Protein AF-A0A1W9MRU6-F1 (afdb_monomer_lite)

Foldseek 3D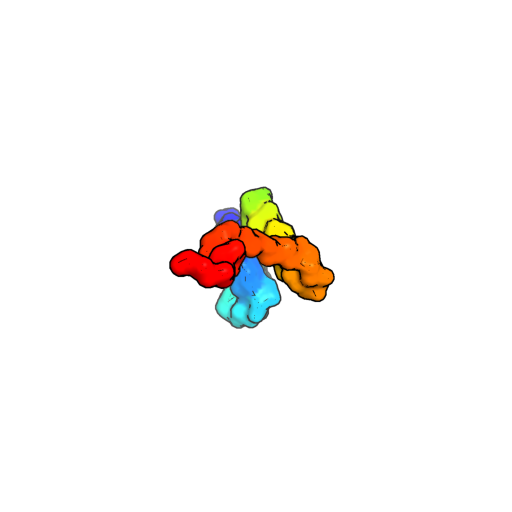i:
DDEDALVLVVCCVVCVPVSVVVVVPDDPVVYHYDVVSVVVVVVVVVVVVCVVVVVPPPPPDPVPPDDDD

Structure (mmCIF, N/CA/C/O backbone):
data_AF-A0A1W9MRU6-F1
#
_entry.id   AF-A0A1W9MRU6-F1
#
loop_
_atom_site.group_PDB
_atom_site.id
_atom_site.type_symbol
_atom_site.label_atom_id
_atom_site.label_alt_id
_atom_site.label_comp_id
_atom_site.label_asym_id
_atom_site.label_entity_id
_atom_site.label_seq_id
_atom_site.pdbx_PDB_ins_code
_atom_site.Cartn_x
_atom_site.Cartn_y
_atom_site.Cartn_z
_atom_site.occupancy
_atom_site.B_iso_or_equiv
_atom_site.auth_seq_id
_atom_site.auth_comp_id
_atom_site.auth_asym_id
_atom_site.auth_atom_id
_atom_site.pdbx_PDB_model_num
ATOM 1 N N . MET A 1 1 ? -13.629 4.301 13.053 1.00 85.69 1 MET A N 1
ATOM 2 C CA . MET A 1 1 ? -13.300 3.904 11.673 1.00 85.69 1 MET A CA 1
ATOM 3 C C . MET A 1 1 ? -12.059 4.680 11.292 1.00 85.69 1 MET A C 1
ATOM 5 O O . MET A 1 1 ? -12.002 5.854 11.633 1.00 85.69 1 MET A O 1
ATOM 9 N N . PHE A 1 2 ? -11.078 4.035 10.673 1.00 95.19 2 PHE A N 1
ATOM 10 C CA . PHE A 1 2 ? -9.855 4.656 10.182 1.00 95.19 2 PHE A CA 1
ATOM 11 C C . PHE A 1 2 ? -9.847 4.588 8.662 1.00 95.19 2 PHE A C 1
ATOM 13 O O . PHE A 1 2 ? -10.148 3.540 8.089 1.00 95.19 2 PHE A O 1
ATOM 20 N N . ILE A 1 3 ? -9.505 5.704 8.031 1.00 95.75 3 ILE A N 1
ATOM 21 C CA . ILE A 1 3 ? -9.286 5.779 6.592 1.00 95.75 3 ILE A CA 1
ATOM 22 C C . ILE 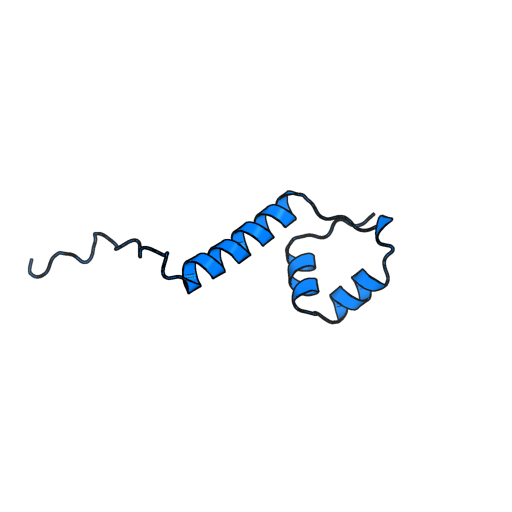A 1 3 ? -7.777 5.850 6.405 1.00 95.75 3 ILE A C 1
ATOM 24 O O . ILE A 1 3 ? -7.134 6.764 6.919 1.00 95.75 3 ILE A O 1
ATOM 28 N N . LEU A 1 4 ? -7.211 4.845 5.748 1.00 95.75 4 LEU A N 1
ATOM 29 C CA . LEU A 1 4 ? -5.789 4.798 5.454 1.00 95.75 4 LEU A CA 1
ATOM 30 C C . LEU A 1 4 ? -5.515 5.636 4.208 1.00 95.75 4 LEU A C 1
ATOM 32 O O . LEU A 1 4 ? -6.156 5.454 3.173 1.00 95.75 4 LEU A O 1
ATOM 36 N N . ASP A 1 5 ? -4.549 6.534 4.340 1.00 93.81 5 ASP A N 1
ATOM 37 C CA . ASP A 1 5 ? -4.011 7.322 3.237 1.00 93.81 5 ASP A CA 1
ATOM 38 C C . ASP A 1 5 ? -2.983 6.515 2.417 1.00 93.81 5 ASP A C 1
ATOM 40 O O . ASP A 1 5 ? -2.552 5.422 2.809 1.00 93.81 5 ASP A O 1
ATOM 44 N N . THR A 1 6 ? -2.555 7.062 1.287 1.00 93.62 6 THR A N 1
ATOM 45 C CA . THR A 1 6 ? -1.661 6.429 0.314 1.00 93.62 6 THR A CA 1
ATOM 46 C C . THR A 1 6 ? -0.315 6.030 0.909 1.00 93.62 6 THR A C 1
ATOM 48 O O . THR A 1 6 ? 0.186 4.944 0.596 1.00 93.62 6 THR A O 1
ATOM 51 N N . ASP A 1 7 ? 0.235 6.813 1.837 1.00 93.12 7 ASP A N 1
ATOM 52 C CA . ASP A 1 7 ? 1.471 6.454 2.542 1.00 93.12 7 ASP A CA 1
ATOM 53 C C . ASP A 1 7 ? 1.290 5.231 3.444 1.00 93.12 7 ASP A C 1
ATOM 55 O O . ASP A 1 7 ? 2.141 4.341 3.456 1.00 93.12 7 ASP A O 1
ATOM 59 N N . HIS A 1 8 ? 0.160 5.115 4.146 1.00 95.88 8 HIS A N 1
ATOM 60 C CA . HIS A 1 8 ? -0.121 3.951 4.990 1.00 95.88 8 HIS A CA 1
ATOM 61 C C . HIS A 1 8 ? -0.267 2.682 4.155 1.00 95.88 8 HIS A C 1
ATOM 63 O O . HIS A 1 8 ? 0.289 1.643 4.511 1.00 95.88 8 HIS A O 1
ATOM 69 N N . VAL A 1 9 ? -0.967 2.766 3.022 1.00 95.88 9 VAL A N 1
ATOM 70 C CA . VAL A 1 9 ? -1.091 1.644 2.084 1.00 95.88 9 VAL A CA 1
ATOM 71 C C . VAL A 1 9 ? 0.279 1.263 1.522 1.00 95.88 9 VAL A C 1
ATOM 73 O O . VAL A 1 9 ? 0.629 0.083 1.502 1.00 95.88 9 VAL A O 1
ATOM 76 N N . SER A 1 10 ? 1.088 2.249 1.135 1.00 95.75 10 SER A N 1
ATOM 77 C CA . SER A 1 10 ? 2.433 2.025 0.594 1.00 95.75 10 SER A CA 1
ATOM 78 C C . SER A 1 10 ? 3.372 1.392 1.624 1.00 95.75 10 SER A C 1
ATOM 80 O O . SER A 1 10 ? 4.087 0.439 1.315 1.00 95.75 10 SER A O 1
ATOM 82 N N . LEU A 1 11 ? 3.361 1.87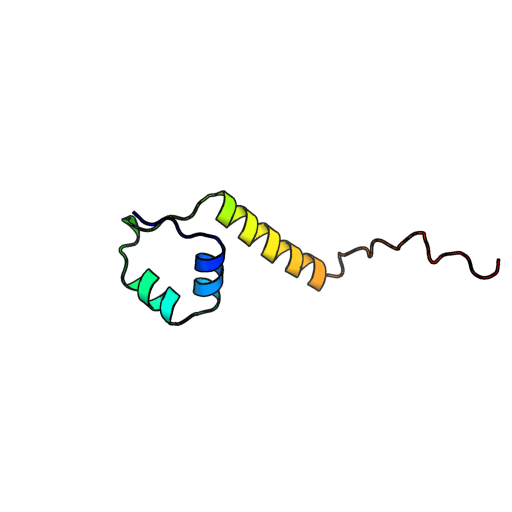9 2.866 1.00 97.44 11 LEU A N 1
ATOM 83 C CA . LEU A 1 11 ? 4.153 1.329 3.967 1.00 97.44 11 LEU A CA 1
ATOM 84 C C . LEU A 1 11 ? 3.705 -0.084 4.341 1.00 97.44 11 LEU A C 1
ATOM 86 O O . LEU A 1 11 ? 4.551 -0.944 4.588 1.00 97.44 11 LEU A O 1
ATOM 90 N N . PHE A 1 12 ? 2.396 -0.340 4.344 1.00 96.38 12 PHE A N 1
ATOM 91 C CA . PHE A 1 12 ? 1.845 -1.671 4.572 1.00 96.38 12 PHE A CA 1
ATOM 92 C C . PHE A 1 12 ? 2.317 -2.662 3.499 1.00 96.38 12 PHE A C 1
ATOM 94 O O . PHE A 1 12 ? 2.860 -3.712 3.831 1.00 96.38 12 PHE A O 1
ATOM 101 N N . GLN A 1 13 ? 2.207 -2.304 2.215 1.00 94.88 13 GLN A N 1
ATOM 102 C CA . GLN A 1 13 ? 2.670 -3.138 1.095 1.00 94.88 13 GLN A CA 1
ATOM 103 C C . GLN A 1 13 ? 4.186 -3.394 1.109 1.00 94.88 13 GLN A C 1
ATOM 105 O O . GLN A 1 13 ? 4.643 -4.422 0.615 1.00 94.88 13 GLN A O 1
ATOM 110 N N . ARG A 1 14 ? 4.975 -2.473 1.679 1.00 96.12 14 ARG A N 1
ATOM 111 C CA . ARG A 1 14 ? 6.433 -2.604 1.851 1.00 96.12 14 ARG A CA 1
ATOM 112 C C . ARG A 1 14 ? 6.835 -3.317 3.147 1.00 96.12 14 ARG A C 1
ATOM 114 O O . ARG A 1 14 ? 8.015 -3.324 3.483 1.00 96.12 14 ARG A O 1
ATOM 121 N N . ASN A 1 15 ? 5.885 -3.913 3.869 1.00 96.75 15 ASN A N 1
ATOM 122 C CA . ASN A 1 15 ? 6.108 -4.611 5.137 1.00 96.75 15 ASN A CA 1
ATOM 123 C C . ASN A 1 15 ? 6.744 -3.736 6.230 1.00 96.75 15 ASN A C 1
ATOM 125 O O . ASN A 1 15 ? 7.550 -4.219 7.027 1.00 96.75 15 ASN A O 1
ATOM 129 N N . ASN A 1 16 ? 6.389 -2.448 6.305 1.00 98.00 16 ASN A N 1
ATOM 130 C CA . ASN A 1 16 ? 6.816 -1.629 7.436 1.00 98.00 16 ASN A CA 1
ATOM 131 C C . ASN A 1 16 ? 6.253 -2.229 8.745 1.00 98.00 16 ASN A C 1
ATOM 133 O O . ASN A 1 16 ? 5.030 -2.338 8.882 1.00 98.00 16 ASN A O 1
ATOM 137 N N . PRO A 1 17 ? 7.103 -2.596 9.721 1.00 96.69 17 PRO A N 1
ATOM 138 C CA . PRO A 1 17 ? 6.690 -3.414 10.862 1.00 96.69 17 PRO A CA 1
ATOM 139 C C . PRO A 1 17 ? 5.662 -2.719 11.759 1.00 96.69 17 PRO A C 1
ATOM 141 O O . PRO A 1 17 ? 4.765 -3.371 12.297 1.00 96.69 17 PRO A O 1
ATOM 144 N N . VAL A 1 18 ? 5.750 -1.393 11.892 1.00 97.31 18 VAL A N 1
ATOM 145 C CA . VAL A 1 18 ? 4.818 -0.605 12.707 1.00 97.31 18 VAL A CA 1
ATOM 146 C C . VAL A 1 18 ? 3.448 -0.560 12.039 1.00 97.31 18 VAL A C 1
ATOM 148 O O . VAL A 1 18 ? 2.433 -0.841 12.678 1.00 97.31 18 VAL A O 1
ATOM 151 N N . VAL A 1 19 ? 3.415 -0.267 10.738 1.00 96.50 19 VAL A N 1
ATOM 152 C CA . VAL A 1 19 ? 2.161 -0.176 9.980 1.00 96.50 19 VAL A CA 1
ATOM 153 C C . VAL A 1 19 ? 1.481 -1.539 9.885 1.00 96.50 19 VAL A C 1
ATOM 155 O O . VAL A 1 19 ? 0.288 -1.632 10.161 1.00 96.50 19 VAL A O 1
ATOM 158 N N . VAL A 1 20 ? 2.224 -2.608 9.588 1.00 97.38 20 VAL A N 1
ATOM 159 C CA . VAL A 1 20 ? 1.673 -3.973 9.543 1.00 97.38 20 VAL A CA 1
ATOM 160 C C . VAL A 1 20 ? 1.083 -4.372 10.895 1.00 97.38 20 VAL A C 1
ATOM 162 O O . VAL A 1 20 ? -0.054 -4.835 10.943 1.00 97.38 20 VAL A O 1
ATOM 165 N N . SER A 1 21 ? 1.797 -4.133 12.000 1.00 97.44 21 SER A N 1
ATOM 166 C CA . SER A 1 21 ? 1.293 -4.435 13.348 1.00 97.44 21 SER A CA 1
ATOM 167 C C . SER A 1 21 ? -0.024 -3.712 13.643 1.00 97.44 21 SER A C 1
ATOM 169 O O . SER A 1 21 ? -0.971 -4.322 14.137 1.00 97.44 21 SER A O 1
ATOM 171 N N . ASN A 1 22 ? -0.118 -2.427 13.296 1.00 95.81 22 ASN A N 1
ATOM 172 C CA . ASN A 1 22 ? -1.315 -1.622 13.543 1.00 95.81 22 ASN A CA 1
ATOM 173 C C . ASN A 1 22 ? -2.499 -2.030 12.654 1.00 95.81 22 ASN A C 1
ATOM 175 O O . ASN A 1 22 ? -3.631 -2.104 13.138 1.00 95.81 22 ASN A O 1
ATOM 179 N N . VAL A 1 23 ? -2.248 -2.339 11.379 1.00 95.94 23 VAL A N 1
ATOM 180 C CA . VAL A 1 23 ? -3.280 -2.815 10.448 1.00 95.94 23 VAL A CA 1
ATOM 181 C C . VAL A 1 23 ? -3.826 -4.168 10.904 1.00 95.94 23 VAL A C 1
ATOM 183 O O . VAL A 1 23 ? -5.038 -4.319 11.016 1.00 95.94 23 VAL A O 1
ATOM 186 N N . LEU A 1 24 ? -2.959 -5.124 11.255 1.00 95.75 24 LEU A N 1
ATOM 187 C CA . LEU A 1 24 ? -3.377 -6.469 11.674 1.00 95.75 24 LEU A CA 1
ATOM 188 C C . LEU A 1 24 ? -4.104 -6.496 13.026 1.00 95.75 24 LEU A C 1
ATOM 190 O O . LEU A 1 24 ? -4.927 -7.377 13.261 1.00 95.75 24 LEU A O 1
ATOM 194 N N . LYS A 1 25 ? -3.832 -5.536 13.918 1.00 96.75 25 LYS A N 1
ATOM 195 C CA . LYS A 1 25 ? -4.547 -5.394 15.200 1.00 96.75 25 LYS A CA 1
ATOM 196 C C . LYS A 1 25 ? -5.922 -4.742 15.060 1.00 96.75 25 LYS A C 1
ATOM 198 O O . LYS A 1 25 ? -6.705 -4.763 16.010 1.00 96.75 25 LYS A O 1
ATOM 203 N N . THR A 1 26 ? -6.222 -4.139 13.914 1.00 96.06 26 THR A N 1
ATOM 204 C CA . THR A 1 26 ? -7.477 -3.420 13.699 1.00 96.06 26 THR A CA 1
ATOM 205 C C . THR A 1 26 ? -8.464 -4.304 12.949 1.00 96.06 26 THR A C 1
ATOM 207 O O . THR A 1 26 ? -8.129 -4.893 11.927 1.00 96.06 26 THR A O 1
ATOM 210 N N . LEU A 1 27 ? -9.711 -4.383 13.433 1.00 96.56 27 LEU A N 1
ATOM 211 C CA . LEU A 1 27 ? -10.756 -5.122 12.720 1.00 96.56 27 LEU A CA 1
ATOM 212 C C . LEU A 1 27 ? -10.928 -4.570 11.294 1.00 96.56 27 LEU A C 1
ATOM 214 O O . LEU A 1 27 ? -11.074 -3.352 11.152 1.00 96.56 27 LEU A O 1
ATOM 218 N N . PRO A 1 28 ? -11.022 -5.430 10.263 1.00 93.88 28 PRO A N 1
ATOM 219 C CA . PRO A 1 28 ? -11.205 -4.990 8.881 1.00 93.88 28 PRO A CA 1
ATOM 220 C C . PRO A 1 28 ? -12.418 -4.074 8.681 1.00 93.88 28 PRO A C 1
ATOM 222 O O . PRO A 1 28 ? -12.331 -3.099 7.951 1.00 93.88 28 PRO A O 1
ATOM 225 N N . SER A 1 29 ? -13.520 -4.304 9.403 1.00 96.56 29 SER A N 1
ATOM 226 C CA . SER A 1 29 ? -14.719 -3.446 9.362 1.00 96.56 29 SER A CA 1
ATOM 227 C C . SER A 1 29 ? -14.498 -2.022 9.886 1.00 96.56 29 SER A C 1
ATOM 229 O O . SER A 1 29 ? -15.351 -1.153 9.715 1.00 96.56 29 SER A O 1
ATOM 231 N N . ARG A 1 30 ? -13.368 -1.766 10.554 1.00 97.00 30 ARG A N 1
ATOM 232 C CA . ARG A 1 30 ? -12.967 -0.445 11.047 1.00 97.00 30 ARG A CA 1
ATOM 233 C C . ARG A 1 30 ? -11.883 0.191 10.181 1.00 97.00 30 ARG A C 1
ATOM 235 O O . ARG A 1 30 ? -11.480 1.302 10.521 1.00 97.00 30 ARG A O 1
ATOM 242 N N . LEU A 1 31 ? -11.439 -0.473 9.114 1.00 96.81 31 LEU A N 1
ATOM 243 C CA . LEU A 1 31 ? -10.456 0.019 8.157 1.00 96.81 31 LEU A CA 1
ATOM 244 C C . LEU A 1 31 ? -11.127 0.291 6.811 1.00 96.81 31 LEU A C 1
ATOM 246 O O . LEU A 1 31 ? -11.918 -0.507 6.319 1.00 96.81 31 LEU A O 1
ATOM 250 N N . ALA A 1 32 ? -10.771 1.410 6.202 1.00 97.31 32 ALA A N 1
ATOM 251 C CA . ALA A 1 32 ? -11.159 1.752 4.846 1.00 97.31 32 ALA A CA 1
ATOM 252 C C . ALA A 1 32 ? -9.993 2.442 4.133 1.00 97.31 32 ALA A C 1
ATOM 254 O O . ALA A 1 32 ? -9.088 2.975 4.773 1.00 97.31 32 ALA A O 1
ATOM 255 N N . ILE A 1 33 ? -10.038 2.450 2.806 1.00 97.06 33 ILE A N 1
ATOM 256 C CA . ILE A 1 33 ? -9.21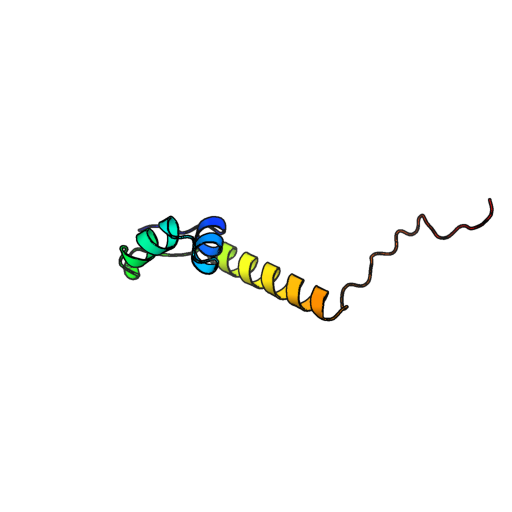4 3.303 1.944 1.00 97.06 33 ILE A CA 1
ATOM 257 C C . ILE A 1 33 ? -10.148 4.089 1.034 1.00 97.06 33 ILE A C 1
ATOM 259 O O . ILE A 1 33 ? -11.274 3.657 0.774 1.00 97.06 33 ILE A O 1
ATOM 263 N N . THR A 1 34 ? -9.696 5.240 0.553 1.00 97.38 34 THR A N 1
ATOM 264 C CA . THR A 1 34 ? -10.466 5.999 -0.436 1.00 97.38 34 THR A CA 1
ATOM 265 C C . THR A 1 34 ? -10.281 5.408 -1.834 1.00 97.38 34 THR A C 1
ATOM 267 O O . THR A 1 34 ? -9.279 4.749 -2.118 1.00 97.38 34 THR A O 1
ATOM 270 N N . ILE A 1 35 ? -11.230 5.674 -2.738 1.00 97.44 35 ILE A N 1
ATOM 271 C CA . ILE A 1 35 ? -11.074 5.320 -4.157 1.00 97.44 35 ILE A CA 1
ATOM 272 C C . ILE A 1 35 ? -9.902 6.072 -4.810 1.00 97.44 35 ILE A C 1
ATOM 274 O O . ILE A 1 35 ? -9.243 5.517 -5.683 1.00 97.44 35 ILE A O 1
ATOM 2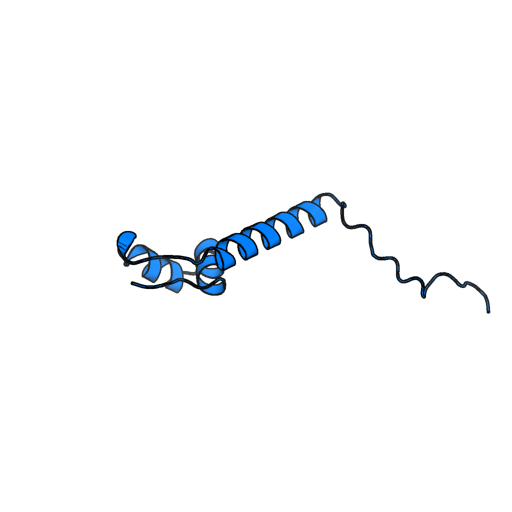78 N N . ILE A 1 36 ? -9.592 7.282 -4.329 1.00 96.62 36 ILE A N 1
ATOM 279 C CA . ILE A 1 36 ? -8.441 8.077 -4.777 1.00 96.62 36 ILE A CA 1
ATOM 280 C C . ILE A 1 36 ? -7.134 7.336 -4.466 1.00 96.62 36 ILE A C 1
ATOM 282 O O . ILE A 1 36 ? -6.321 7.117 -5.357 1.00 96.62 36 ILE A O 1
ATOM 286 N N . THR A 1 37 ? -6.982 6.821 -3.241 1.00 97.56 37 THR A N 1
ATOM 287 C CA . THR A 1 37 ? -5.822 5.999 -2.857 1.00 97.56 37 THR A CA 1
ATOM 288 C C . THR A 1 37 ? -5.685 4.750 -3.736 1.00 97.56 37 THR A C 1
ATOM 290 O O . THR A 1 37 ? -4.575 4.359 -4.094 1.00 97.56 37 THR A O 1
ATOM 293 N N . VAL A 1 38 ? -6.798 4.111 -4.120 1.00 97.31 38 VAL A N 1
ATOM 294 C CA . VAL A 1 38 ? -6.769 2.971 -5.056 1.00 97.31 38 VAL A CA 1
ATOM 295 C C . VAL A 1 38 ? -6.270 3.402 -6.438 1.00 97.31 38 VAL A C 1
ATOM 297 O O . VAL A 1 38 ? -5.404 2.733 -7.006 1.00 97.31 38 VAL A O 1
ATOM 300 N N . GLU A 1 39 ? -6.786 4.508 -6.973 1.00 97.62 39 GLU A N 1
ATOM 301 C CA . GLU A 1 39 ? -6.379 5.053 -8.272 1.00 97.62 39 GLU A CA 1
ATOM 302 C C . GLU A 1 39 ? -4.877 5.366 -8.308 1.00 97.62 39 GLU A C 1
ATOM 304 O O . GLU A 1 39 ? -4.175 4.944 -9.230 1.00 97.62 39 GLU A O 1
ATOM 309 N N . GLU A 1 40 ? -4.358 6.037 -7.280 1.00 96.38 40 GLU A N 1
ATOM 310 C CA . GLU A 1 40 ? -2.942 6.396 -7.169 1.00 96.38 40 GLU A CA 1
ATOM 311 C C . GLU A 1 40 ? -2.035 5.159 -7.181 1.00 96.38 40 GLU A C 1
ATOM 313 O O . GLU A 1 40 ? -1.039 5.119 -7.911 1.00 96.38 40 GLU A O 1
ATOM 318 N N . GLN A 1 41 ? -2.410 4.111 -6.441 1.00 96.94 41 GLN A N 1
ATOM 319 C CA . GLN A 1 41 ? -1.675 2.843 -6.415 1.00 96.94 41 GLN A CA 1
ATOM 320 C C . GLN A 1 41 ? -1.674 2.159 -7.788 1.00 96.94 41 GLN A C 1
ATOM 322 O O . GLN A 1 41 ? -0.630 1.692 -8.253 1.00 96.94 41 GLN A O 1
ATOM 327 N N . LEU A 1 42 ? -2.822 2.118 -8.472 1.00 96.81 42 LEU A N 1
ATOM 328 C CA . LEU A 1 42 ? -2.928 1.537 -9.813 1.00 96.81 42 LEU A CA 1
ATOM 329 C C . LEU A 1 42 ? -2.096 2.320 -10.832 1.00 96.81 42 LEU A C 1
ATOM 331 O O . LEU A 1 42 ? -1.315 1.725 -11.581 1.00 96.81 42 LEU A O 1
ATOM 335 N N . ARG A 1 43 ? -2.209 3.651 -10.832 1.00 96.44 43 ARG A N 1
ATOM 336 C CA . ARG A 1 43 ? -1.460 4.536 -11.730 1.00 96.44 43 ARG A CA 1
ATOM 337 C C . A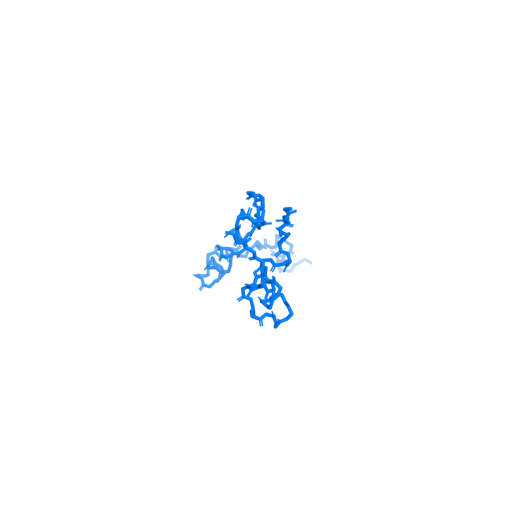RG A 1 43 ? 0.044 4.406 -11.510 1.00 96.44 43 ARG A C 1
ATOM 339 O O . ARG A 1 43 ? 0.787 4.297 -12.488 1.00 96.44 43 ARG A O 1
ATOM 346 N N . GLY A 1 44 ? 0.487 4.361 -10.253 1.00 94.69 44 GLY A N 1
ATOM 347 C CA . GLY A 1 44 ? 1.889 4.162 -9.890 1.00 94.69 44 GLY A CA 1
ATOM 348 C C . GLY A 1 44 ? 2.444 2.841 -10.423 1.00 94.69 44 GLY A C 1
ATOM 349 O O . GLY A 1 44 ? 3.468 2.831 -11.109 1.00 94.69 44 GLY A O 1
ATOM 350 N N . ARG A 1 45 ? 1.735 1.726 -10.198 1.00 95.00 45 ARG A N 1
ATOM 351 C CA . ARG A 1 45 ? 2.160 0.396 -10.674 1.00 95.00 45 ARG A CA 1
ATOM 352 C C . ARG A 1 45 ? 2.178 0.305 -12.197 1.00 95.00 45 ARG A C 1
ATOM 354 O O . ARG A 1 45 ? 3.136 -0.218 -12.760 1.00 95.00 45 ARG A O 1
ATOM 361 N N . LEU A 1 46 ? 1.165 0.850 -12.871 1.00 96.44 46 LEU A N 1
ATOM 362 C CA . LEU A 1 46 ? 1.115 0.853 -14.332 1.00 96.44 46 LEU A CA 1
ATOM 363 C C . LEU A 1 46 ? 2.240 1.701 -14.942 1.00 96.44 46 LEU A C 1
ATOM 365 O O . LEU A 1 46 ? 2.784 1.333 -15.978 1.00 96.44 46 LEU A O 1
ATOM 369 N N . SER A 1 47 ? 2.628 2.798 -14.285 1.00 95.75 47 SER A N 1
ATOM 370 C CA . SER A 1 47 ? 3.780 3.604 -14.698 1.00 95.75 47 SER A CA 1
ATOM 371 C C . SER A 1 47 ? 5.077 2.794 -14.683 1.00 95.75 47 SER A C 1
ATOM 373 O O . SER A 1 47 ? 5.784 2.751 -15.685 1.00 95.75 47 SER A O 1
ATOM 375 N N . VAL A 1 48 ? 5.343 2.061 -13.596 1.00 94.62 48 VAL A N 1
ATOM 376 C CA . VAL A 1 48 ? 6.521 1.180 -13.492 1.00 94.62 48 VAL A CA 1
ATOM 377 C C . VAL A 1 48 ? 6.508 0.094 -14.573 1.00 94.62 48 VAL A C 1
ATOM 379 O O . VAL A 1 48 ? 7.547 -0.197 -15.159 1.00 94.62 48 VAL A O 1
ATOM 382 N N . ILE A 1 49 ? 5.340 -0.475 -14.883 1.00 95.12 49 ILE A N 1
ATOM 383 C CA . ILE A 1 49 ? 5.203 -1.472 -15.955 1.00 95.12 49 ILE A CA 1
ATOM 384 C C . ILE A 1 49 ? 5.545 -0.869 -17.324 1.00 95.12 49 ILE A C 1
ATOM 386 O O . ILE A 1 49 ? 6.295 -1.487 -18.075 1.00 95.12 49 ILE A O 1
ATOM 390 N N . ARG A 1 50 ? 5.032 0.325 -17.651 1.00 93.56 50 ARG A N 1
ATOM 391 C CA . ARG A 1 50 ? 5.348 1.013 -18.918 1.00 93.56 50 ARG A CA 1
ATOM 392 C C . ARG A 1 50 ? 6.842 1.298 -19.050 1.00 93.56 50 ARG A C 1
ATOM 394 O O . ARG A 1 50 ? 7.420 1.005 -20.092 1.00 93.56 50 ARG A O 1
ATOM 401 N N . LYS A 1 51 ? 7.472 1.768 -17.968 1.00 92.12 51 LYS A N 1
ATOM 402 C CA . LYS A 1 51 ? 8.927 1.966 -17.890 1.00 92.12 51 LYS A CA 1
ATOM 403 C C . LYS A 1 51 ? 9.696 0.685 -18.183 1.00 92.12 51 LYS A C 1
ATOM 405 O O . LYS A 1 51 ? 10.580 0.672 -19.028 1.00 92.12 51 LYS A O 1
ATOM 410 N N . ALA A 1 52 ? 9.320 -0.413 -17.530 1.00 93.81 52 ALA A N 1
ATOM 411 C CA . ALA A 1 52 ? 9.971 -1.705 -17.724 1.00 93.81 52 ALA A CA 1
ATOM 412 C C . ALA A 1 52 ? 9.781 -2.282 -19.140 1.00 93.81 52 ALA A C 1
ATOM 414 O O . ALA A 1 52 ? 10.601 -3.082 -19.582 1.00 93.81 52 ALA A O 1
ATOM 415 N N . ARG A 1 53 ? 8.713 -1.893 -19.849 1.00 91.25 53 ARG A N 1
ATOM 416 C CA . ARG A 1 53 ? 8.456 -2.289 -21.243 1.00 91.25 53 ARG A CA 1
ATOM 417 C C . ARG A 1 53 ? 9.209 -1.448 -22.276 1.00 91.25 53 ARG A C 1
ATOM 419 O O . ARG A 1 53 ? 9.260 -1.858 -23.429 1.00 91.25 53 ARG A O 1
ATOM 426 N N . GLY A 1 54 ? 9.790 -0.313 -21.879 1.00 83.56 54 GLY A N 1
ATOM 427 C CA . GLY A 1 54 ? 10.350 0.659 -22.823 1.00 83.56 54 GLY A CA 1
ATOM 428 C C . GLY A 1 54 ? 9.277 1.439 -23.591 1.00 83.56 54 GLY A C 1
ATOM 429 O O . GLY A 1 54 ? 9.564 1.999 -24.642 1.00 83.56 54 GLY A O 1
ATOM 430 N N . ASP A 1 55 ? 8.041 1.477 -23.075 1.00 74.62 55 ASP A N 1
ATOM 431 C CA . ASP A 1 55 ? 6.924 2.218 -23.680 1.00 74.62 55 ASP A CA 1
ATOM 432 C C . ASP A 1 55 ? 6.997 3.730 -23.376 1.00 74.62 55 ASP A C 1
ATOM 434 O O . ASP A 1 55 ? 6.187 4.509 -23.887 1.00 74.62 55 ASP A O 1
ATOM 438 N N . GLU A 1 56 ? 7.941 4.163 -22.530 1.00 64.19 56 GLU A N 1
ATOM 439 C CA . GLU A 1 56 ? 8.287 5.579 -22.404 1.00 64.19 56 GLU A CA 1
ATOM 440 C C . GLU A 1 56 ? 8.989 6.011 -23.690 1.00 64.19 56 GLU A C 1
ATOM 442 O O . GLU A 1 56 ? 10.184 5.806 -23.874 1.00 64.19 56 GLU A O 1
ATOM 447 N N . LYS A 1 57 ? 8.222 6.616 -24.602 1.00 57.25 57 LYS A N 1
ATOM 448 C CA . LYS A 1 57 ? 8.816 7.565 -25.534 1.00 57.25 57 LYS A CA 1
ATOM 449 C C . LYS A 1 57 ? 9.412 8.664 -24.671 1.00 57.25 57 LYS A C 1
ATOM 451 O O . LYS A 1 57 ? 8.658 9.392 -24.028 1.00 57.25 57 LYS A O 1
ATOM 456 N N . ASP A 1 58 ? 10.737 8.731 -24.636 1.00 53.59 58 ASP A N 1
ATOM 457 C CA . ASP A 1 58 ? 11.441 9.918 -24.189 1.00 53.59 58 ASP A CA 1
ATOM 458 C C . ASP A 1 58 ? 10.767 11.108 -24.878 1.00 53.59 58 ASP A C 1
ATOM 460 O O . ASP A 1 58 ? 10.710 11.165 -26.113 1.00 53.59 58 ASP A O 1
ATOM 464 N N . ASP A 1 59 ? 10.194 12.022 -24.096 1.00 52.69 59 ASP A N 1
ATOM 465 C CA . ASP A 1 59 ? 9.881 13.356 -24.587 1.00 52.69 59 ASP A CA 1
ATOM 466 C C . ASP A 1 59 ? 11.232 13.970 -24.961 1.00 52.69 59 ASP A C 1
ATOM 468 O O . ASP A 1 59 ? 11.913 14.586 -24.140 1.00 52.69 59 ASP A O 1
ATOM 472 N N . VAL A 1 60 ? 11.672 13.710 -26.196 1.00 56.06 60 VAL A N 1
ATOM 473 C CA . VAL A 1 60 ? 12.840 14.340 -26.793 1.00 56.06 60 VAL A CA 1
ATOM 474 C C . VAL A 1 60 ? 12.576 15.834 -26.716 1.00 56.06 60 VAL A C 1
ATOM 476 O O . VAL A 1 60 ? 11.728 16.377 -27.428 1.00 56.06 60 VAL A O 1
ATOM 479 N N . SER A 1 61 ? 13.298 16.484 -25.807 1.00 52.75 61 SER A N 1
ATOM 480 C CA . SER A 1 61 ? 13.467 17.924 -25.778 1.00 52.75 61 SER A CA 1
ATOM 481 C C . SER A 1 61 ? 13.828 18.374 -27.191 1.00 52.75 61 SER A C 1
ATOM 483 O O . SER A 1 61 ? 14.899 18.057 -27.707 1.00 52.75 61 SER A O 1
ATOM 485 N N . ILE A 1 62 ? 12.935 19.136 -27.822 1.00 56.16 62 ILE A N 1
ATOM 486 C CA . ILE A 1 62 ? 13.169 19.756 -29.135 1.00 56.16 62 ILE A CA 1
ATOM 487 C C . ILE A 1 62 ? 14.397 20.705 -29.092 1.00 56.16 62 ILE A C 1
ATOM 489 O O . ILE A 1 62 ? 14.860 21.161 -30.133 1.00 56.16 62 ILE A O 1
ATOM 493 N N . ALA A 1 63 ? 14.987 20.970 -27.918 1.00 58.22 63 ALA A N 1
ATOM 494 C CA . ALA A 1 63 ? 16.143 21.850 -27.770 1.00 58.22 63 ALA A CA 1
ATOM 495 C C . ALA A 1 63 ? 17.494 21.253 -28.222 1.00 58.22 63 ALA A C 1
ATOM 497 O O . ALA A 1 63 ? 18.410 22.030 -28.473 1.00 58.22 63 ALA A O 1
ATOM 498 N N . ASP A 1 64 ? 17.633 19.932 -28.395 1.00 56.56 64 ASP A N 1
ATOM 499 C CA . ASP A 1 64 ? 18.948 19.314 -28.673 1.00 56.56 64 ASP A CA 1
ATOM 500 C C . ASP A 1 64 ? 19.210 18.987 -30.161 1.00 56.56 64 ASP A C 1
ATOM 502 O O . ASP A 1 64 ? 20.174 18.300 -30.492 1.00 56.56 64 ASP A O 1
ATOM 506 N N . THR A 1 65 ? 18.383 19.474 -31.100 1.00 55.09 65 THR A N 1
ATOM 507 C CA . THR A 1 65 ? 18.486 19.113 -32.539 1.00 55.09 65 THR A CA 1
ATOM 508 C C . THR A 1 65 ? 19.102 20.191 -33.449 1.00 55.09 65 THR A C 1
ATOM 510 O O . THR A 1 65 ? 18.839 20.192 -34.648 1.00 55.09 65 THR A O 1
ATOM 513 N N . ILE A 1 66 ? 19.973 21.089 -32.970 1.00 57.34 66 ILE A N 1
ATOM 514 C CA . ILE A 1 66 ? 20.790 21.897 -33.906 1.00 57.34 66 ILE A CA 1
ATOM 515 C C . ILE A 1 66 ? 22.284 21.645 -33.690 1.00 57.34 66 ILE A C 1
ATOM 517 O O . ILE A 1 66 ? 22.904 22.290 -32.847 1.00 57.34 66 ILE A O 1
ATOM 521 N N . PRO A 1 67 ? 22.905 20.745 -34.476 1.00 48.75 67 PRO A N 1
ATOM 522 C CA . PRO A 1 67 ? 24.346 20.734 -34.616 1.00 48.75 67 PRO A CA 1
ATOM 523 C C . PRO A 1 67 ? 24.745 21.841 -35.604 1.00 48.75 67 PRO A C 1
ATOM 525 O O . PRO A 1 67 ? 24.478 21.738 -36.800 1.00 48.75 67 PRO A O 1
ATOM 528 N N . GLY A 1 68 ? 25.414 22.884 -35.106 1.00 62.00 68 GLY A N 1
ATOM 529 C CA . GLY A 1 68 ? 26.197 23.798 -35.945 1.00 62.00 68 GLY A CA 1
ATOM 530 C C . GLY A 1 68 ? 25.578 25.154 -36.302 1.00 62.00 68 GLY A C 1
ATOM 531 O O . GLY A 1 68 ? 25.716 25.577 -37.448 1.00 62.00 68 GLY A O 1
ATOM 532 N N . VAL A 1 69 ? 24.980 25.862 -35.338 1.00 48.78 69 VAL A N 1
ATOM 533 C CA . VAL A 1 69 ? 24.861 27.337 -35.383 1.00 48.78 69 VAL A CA 1
ATOM 534 C C . VAL A 1 69 ? 25.492 27.925 -34.131 1.00 48.78 69 VAL A C 1
ATOM 536 O O . VAL A 1 69 ? 25.236 27.360 -33.046 1.00 48.78 69 VAL A O 1
#

Secondary structure (DSSP, 8-state):
-EEE-HHHHHHHHTT-HHHHHHHHHS-GGGEEE-HHHHHHHHHHHHHHHHHHHT-------GGG-----

pLDDT: mean 87.12, std 16.33, range [48.75, 98.0]

Radius of gyration: 19.79 Å; chains: 1; bounding box: 41×34×51 Å

Sequence (69 aa):
MFILDTDHVSLFQRNNPVVVSNVLKTLPSRLAITIITVEEQLRGRLSVIRKARGDEKDDVSIADTIPGV